Protein AF-A0A839WIY6-F1 (afdb_monomer)

Structure (mmCIF, N/CA/C/O backbone):
data_AF-A0A839WIY6-F1
#
_entry.id   AF-A0A839WIY6-F1
#
loop_
_atom_site.group_PDB
_atom_site.id
_atom_site.type_symbol
_atom_site.label_atom_id
_atom_site.label_alt_id
_atom_site.label_comp_id
_atom_site.label_asym_id
_atom_site.label_entity_id
_atom_site.label_seq_id
_atom_site.pdbx_PDB_ins_code
_atom_site.Cartn_x
_atom_site.Cartn_y
_atom_site.Cartn_z
_atom_site.occupancy
_atom_site.B_iso_or_equiv
_atom_site.auth_seq_id
_atom_site.auth_comp_id
_atom_site.auth_asym_id
_atom_site.auth_atom_id
_atom_site.pdbx_PDB_model_num
ATOM 1 N N . MET A 1 1 ? -3.394 -9.654 15.136 1.00 54.34 1 MET A N 1
ATOM 2 C CA . MET A 1 1 ? -2.126 -9.219 14.513 1.00 54.34 1 MET A CA 1
ATOM 3 C C . MET A 1 1 ? -2.174 -9.664 13.061 1.00 54.34 1 MET A C 1
ATOM 5 O O . MET A 1 1 ? -2.442 -10.845 12.861 1.00 54.34 1 MET A O 1
ATOM 9 N N . PRO A 1 2 ? -1.994 -8.779 12.071 1.00 59.66 2 PRO A N 1
ATOM 10 C CA . PRO A 1 2 ? -1.925 -9.173 10.675 1.00 59.66 2 PRO A CA 1
ATOM 11 C C . PRO A 1 2 ? -0.663 -9.984 10.523 1.00 59.66 2 PRO A C 1
ATOM 13 O O . PRO A 1 2 ? 0.377 -9.669 11.117 1.00 59.66 2 PRO A O 1
ATOM 16 N N . ARG A 1 3 ? -0.741 -11.031 9.722 1.00 77.81 3 ARG A N 1
ATOM 17 C CA . ARG A 1 3 ? 0.485 -11.677 9.297 1.00 77.81 3 ARG A CA 1
ATOM 18 C C . ARG A 1 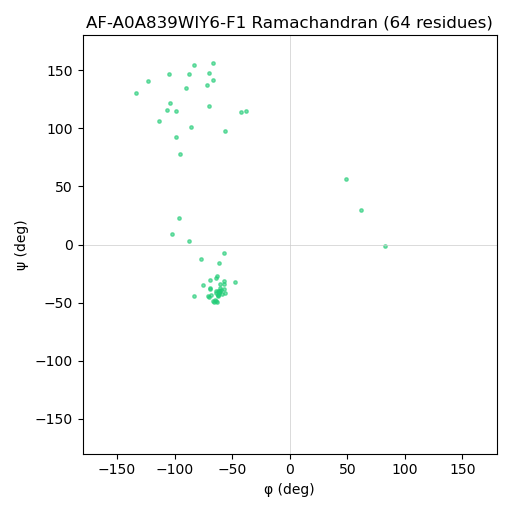3 ? 1.167 -10.710 8.342 1.00 77.81 3 ARG A C 1
ATOM 20 O O . ARG A 1 3 ? 0.513 -9.978 7.607 1.00 77.81 3 ARG A O 1
ATOM 27 N N . ARG A 1 4 ? 2.497 -10.712 8.338 1.00 78.38 4 ARG A N 1
ATOM 28 C CA . ARG A 1 4 ? 3.297 -9.934 7.381 1.00 78.38 4 ARG A CA 1
ATOM 29 C C . ARG A 1 4 ? 2.800 -10.119 5.933 1.00 78.38 4 ARG A C 1
ATOM 31 O O . ARG A 1 4 ? 2.774 -9.159 5.178 1.00 78.38 4 ARG A O 1
ATOM 38 N N . ILE A 1 5 ? 2.286 -11.313 5.632 1.00 80.81 5 ILE A N 1
ATOM 39 C CA . ILE A 1 5 ? 1.617 -11.698 4.381 1.00 80.81 5 ILE A CA 1
ATOM 40 C C . ILE A 1 5 ? 0.416 -10.798 4.034 1.00 80.81 5 ILE A C 1
ATOM 42 O O . ILE A 1 5 ? 0.262 -10.429 2.876 1.00 80.81 5 ILE A O 1
ATOM 46 N N . ASP A 1 6 ? -0.423 -10.421 5.003 1.00 85.38 6 ASP A N 1
ATOM 47 C CA . ASP A 1 6 ? -1.611 -9.589 4.756 1.00 85.38 6 ASP A CA 1
ATOM 48 C C . ASP A 1 6 ? -1.205 -8.157 4.366 1.00 85.38 6 ASP A C 1
ATOM 50 O O . ASP A 1 6 ? -1.793 -7.544 3.475 1.00 85.38 6 ASP A O 1
ATOM 54 N N . ILE A 1 7 ? -0.148 -7.646 5.004 1.00 86.56 7 ILE A N 1
ATOM 55 C CA . ILE A 1 7 ? 0.426 -6.322 4.732 1.00 86.56 7 ILE A CA 1
ATOM 56 C C . ILE A 1 7 ? 1.131 -6.321 3.366 1.00 86.56 7 ILE A C 1
ATOM 58 O O . ILE A 1 7 ? 0.928 -5.403 2.573 1.00 86.56 7 ILE A O 1
ATOM 62 N N . GLU A 1 8 ? 1.908 -7.364 3.059 1.00 87.25 8 GLU A N 1
ATOM 63 C CA . GLU A 1 8 ? 2.543 -7.554 1.746 1.00 87.25 8 GLU A CA 1
ATOM 64 C C . G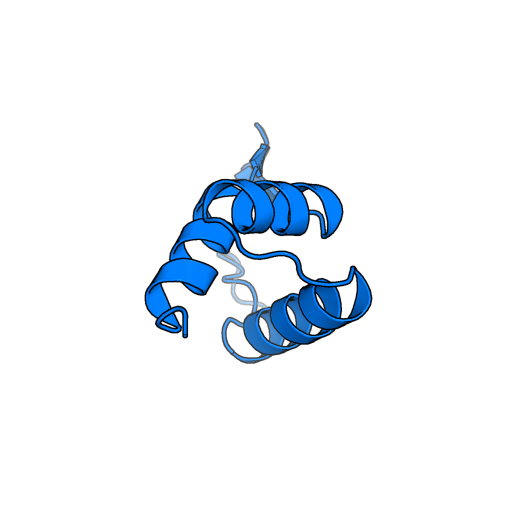LU A 1 8 ? 1.492 -7.678 0.629 1.00 87.25 8 GLU A C 1
ATOM 66 O O . GLU A 1 8 ? 1.626 -7.054 -0.424 1.00 87.25 8 GLU A O 1
ATOM 71 N N . GLY A 1 9 ? 0.395 -8.399 0.879 1.00 87.88 9 GLY A N 1
ATOM 72 C CA . GLY A 1 9 ? -0.736 -8.499 -0.043 1.00 87.88 9 GLY A CA 1
ATOM 73 C C . GLY A 1 9 ? -1.422 -7.153 -0.290 1.00 87.88 9 GLY A C 1
ATOM 74 O O . GLY A 1 9 ? -1.683 -6.789 -1.442 1.00 87.88 9 GLY A O 1
ATOM 75 N N . ALA A 1 10 ? -1.663 -6.374 0.768 1.00 89.06 10 ALA A N 1
ATOM 76 C CA . ALA A 1 10 ? -2.211 -5.022 0.657 1.00 89.06 10 ALA A CA 1
ATOM 77 C C . ALA A 1 10 ? -1.276 -4.091 -0.132 1.00 89.06 10 ALA A C 1
ATOM 79 O O . ALA A 1 10 ? -1.741 -3.326 -0.977 1.00 89.06 10 ALA A O 1
ATOM 80 N N . PHE A 1 11 ? 0.036 -4.197 0.085 1.00 87.44 11 PHE A N 1
ATOM 81 C CA . PHE A 1 11 ? 1.032 -3.432 -0.657 1.00 87.44 11 PHE A CA 1
ATOM 82 C C . PHE A 1 11 ? 1.053 -3.785 -2.142 1.00 87.44 11 PHE A C 1
ATOM 84 O O . PHE A 1 11 ? 0.976 -2.887 -2.973 1.00 87.44 11 PHE A O 1
ATOM 91 N N . HIS A 1 12 ? 1.091 -5.074 -2.492 1.00 86.31 12 HIS A N 1
ATOM 92 C CA . HIS A 1 12 ? 1.065 -5.511 -3.891 1.00 86.31 12 HIS A CA 1
ATOM 93 C C . HIS A 1 12 ? -0.207 -5.066 -4.612 1.00 86.31 12 HIS A C 1
ATOM 95 O O . HIS A 1 12 ? -0.148 -4.666 -5.770 1.00 86.31 12 HIS A O 1
ATOM 101 N N . THR A 1 13 ? -1.343 -5.079 -3.915 1.00 88.88 13 THR A N 1
ATOM 102 C CA . THR A 1 13 ? -2.617 -4.598 -4.466 1.00 88.88 13 THR A CA 1
ATOM 103 C C . THR A 1 13 ? -2.614 -3.078 -4.667 1.00 88.88 13 T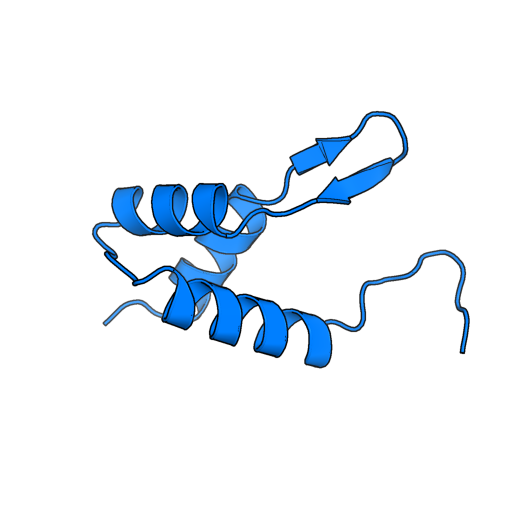HR A C 1
ATOM 105 O O . THR A 1 13 ? -3.246 -2.573 -5.592 1.00 88.88 13 THR A O 1
ATOM 108 N N . ALA A 1 14 ? -1.877 -2.338 -3.834 1.00 88.06 14 ALA A N 1
ATOM 109 C CA . ALA A 1 14 ? -1.720 -0.892 -3.954 1.00 88.06 14 ALA A CA 1
ATOM 110 C C . ALA A 1 14 ? -0.743 -0.465 -5.069 1.00 88.06 14 ALA A C 1
ATOM 112 O O . ALA A 1 14 ? -0.709 0.720 -5.414 1.00 88.06 14 ALA A O 1
ATOM 113 N N . ILE A 1 15 ? 0.040 -1.391 -5.640 1.00 87.38 15 ILE A N 1
ATOM 114 C CA . ILE A 1 15 ? 0.927 -1.102 -6.771 1.00 87.38 15 ILE A CA 1
ATOM 115 C C . ILE A 1 15 ? 0.084 -0.856 -8.024 1.00 87.38 15 ILE A C 1
ATOM 117 O O . ILE A 1 15 ? -0.623 -1.729 -8.525 1.00 87.38 15 ILE A O 1
ATOM 121 N N . LYS A 1 16 ? 0.214 0.346 -8.574 1.00 85.25 16 LYS A N 1
ATOM 122 C CA . LYS 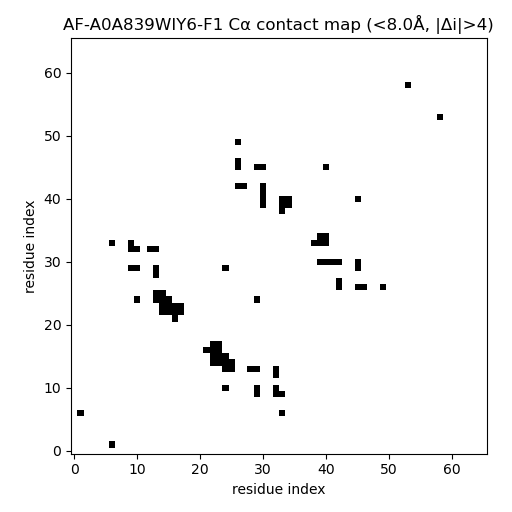A 1 16 ? -0.363 0.739 -9.853 1.00 85.25 16 LYS A CA 1
ATOM 123 C C . LYS A 1 16 ? 0.629 0.454 -10.969 1.00 85.25 16 LYS A C 1
ATOM 125 O O . LYS A 1 16 ? 1.816 0.764 -10.868 1.00 85.25 16 LYS A O 1
ATOM 130 N N . HIS A 1 17 ? 0.117 -0.135 -12.040 1.00 83.44 17 HIS A N 1
ATOM 131 C CA . HIS A 1 17 ? 0.858 -0.387 -13.266 1.00 83.44 17 HIS A CA 1
ATOM 132 C C . HIS A 1 17 ? 0.525 0.715 -14.268 1.00 83.44 17 HIS A C 1
ATOM 134 O O . HIS A 1 17 ? -0.620 0.844 -14.696 1.00 83.44 17 HIS A O 1
ATOM 140 N N . GLU A 1 18 ? 1.518 1.520 -14.625 1.00 80.12 18 GLU A N 1
ATOM 141 C CA . GLU A 1 18 ? 1.388 2.524 -15.674 1.00 80.12 18 GLU A CA 1
ATOM 142 C C . GLU A 1 18 ? 1.613 1.895 -17.056 1.00 80.12 18 GLU A C 1
ATOM 144 O O . GLU A 1 18 ? 2.316 0.893 -17.211 1.00 80.12 18 GLU A O 1
ATOM 149 N N . SER A 1 19 ? 1.039 2.510 -18.091 1.00 74.94 19 SER A N 1
ATOM 150 C CA . SER A 1 19 ? 1.136 2.068 -19.492 1.00 74.94 19 SER A CA 1
ATOM 151 C C . SER A 1 19 ? 2.568 2.059 -20.049 1.00 74.94 19 SER A C 1
ATOM 153 O O . SER A 1 19 ? 2.830 1.415 -21.058 1.00 74.94 19 SER A O 1
ATOM 155 N N . ASN A 1 20 ? 3.504 2.728 -19.374 1.00 78.94 20 ASN A N 1
ATOM 156 C CA . ASN A 1 20 ? 4.940 2.743 -19.672 1.00 78.94 20 ASN A CA 1
ATOM 157 C C . ASN A 1 20 ? 5.724 1.594 -18.987 1.00 78.94 20 ASN A C 1
ATOM 159 O O . ASN A 1 20 ? 6.949 1.561 -19.071 1.00 78.94 20 ASN A O 1
ATOM 163 N N . GLY A 1 21 ? 5.050 0.685 -18.271 1.00 76.56 21 GLY A N 1
ATOM 164 C CA . GLY A 1 21 ? 5.681 -0.406 -17.517 1.00 76.56 21 GLY A CA 1
ATOM 165 C C . GLY A 1 21 ? 6.206 -0.007 -16.132 1.00 76.56 21 GLY A C 1
ATOM 166 O O . GLY A 1 21 ? 6.700 -0.864 -15.393 1.00 76.56 21 GLY A O 1
ATOM 167 N N . ARG A 1 22 ? 6.075 1.266 -15.741 1.00 78.75 22 ARG A N 1
ATOM 168 C CA . ARG A 1 22 ? 6.428 1.748 -14.406 1.00 78.75 22 ARG A CA 1
ATOM 169 C C . ARG A 1 22 ? 5.416 1.236 -13.389 1.00 78.75 22 ARG A C 1
ATOM 171 O O . ARG A 1 22 ? 4.206 1.252 -13.607 1.00 78.75 22 ARG A O 1
ATOM 178 N N . ARG A 1 23 ? 5.936 0.791 -12.250 1.00 82.81 23 ARG A N 1
ATOM 179 C CA . ARG A 1 23 ? 5.145 0.423 -11.078 1.00 82.81 23 ARG A CA 1
ATOM 180 C C . ARG A 1 23 ? 5.266 1.538 -10.057 1.00 82.81 23 ARG A C 1
ATOM 182 O O . ARG A 1 23 ? 6.378 1.886 -9.662 1.00 82.81 23 ARG A O 1
ATOM 189 N N . THR A 1 24 ? 4.141 2.113 -9.661 1.00 80.56 24 THR A N 1
ATOM 190 C CA . THR A 1 24 ? 4.090 3.184 -8.665 1.00 80.56 24 THR A CA 1
ATOM 191 C C . THR A 1 24 ? 3.184 2.765 -7.521 1.00 80.56 24 THR A C 1
ATOM 193 O O . THR A 1 24 ? 2.155 2.129 -7.715 1.00 80.56 24 THR A O 1
ATOM 196 N N . VAL A 1 25 ? 3.580 3.092 -6.298 1.00 83.94 25 VAL A N 1
ATOM 197 C CA . VAL A 1 25 ? 2.771 2.870 -5.102 1.00 83.94 25 VAL A CA 1
ATOM 198 C C . VAL A 1 25 ? 2.814 4.146 -4.289 1.00 83.94 25 VAL A C 1
ATOM 200 O O . VAL A 1 25 ? 3.883 4.723 -4.088 1.00 83.94 25 VAL A O 1
ATOM 203 N N . THR A 1 26 ? 1.645 4.623 -3.875 1.00 86.31 26 THR A N 1
ATOM 204 C CA . THR A 1 26 ? 1.552 5.795 -3.007 1.00 86.31 26 THR A CA 1
ATOM 205 C C . THR A 1 26 ? 1.218 5.348 -1.595 1.00 86.31 26 THR A C 1
ATOM 207 O O . THR A 1 26 ? 0.467 4.393 -1.386 1.00 86.31 26 THR A O 1
ATOM 210 N N . THR A 1 27 ? 1.741 6.069 -0.610 1.00 88.69 27 THR A N 1
ATOM 211 C CA . THR A 1 27 ? 1.446 5.834 0.808 1.00 88.69 27 THR A CA 1
ATOM 212 C C . THR A 1 27 ? -0.055 5.922 1.086 1.00 88.69 27 THR A C 1
ATOM 214 O O . THR A 1 27 ? -0.579 5.172 1.901 1.00 88.69 27 THR A O 1
ATOM 217 N N . VAL A 1 28 ? -0.767 6.794 0.366 1.00 88.75 28 VAL A N 1
ATOM 218 C CA . VAL A 1 28 ? -2.223 6.954 0.474 1.00 88.75 28 VAL A CA 1
ATOM 219 C C . VAL A 1 28 ? -2.959 5.712 -0.021 1.00 88.75 28 VAL A C 1
ATOM 221 O O . VAL A 1 28 ? -3.828 5.197 0.681 1.00 88.75 28 VAL A O 1
ATOM 224 N N . ASP A 1 29 ? -2.605 5.200 -1.203 1.00 89.06 29 ASP A N 1
ATOM 225 C CA . ASP A 1 29 ? -3.195 3.963 -1.721 1.00 89.06 29 ASP A CA 1
ATOM 226 C C . ASP A 1 29 ? -2.911 2.789 -0.781 1.00 89.06 29 ASP A C 1
ATOM 228 O O . ASP A 1 29 ? -3.804 1.982 -0.523 1.00 89.06 29 ASP A O 1
ATOM 232 N N . PHE A 1 30 ? -1.701 2.716 -0.228 1.00 89.94 30 PHE A N 1
ATOM 233 C CA . PHE A 1 30 ? -1.326 1.651 0.693 1.00 89.94 30 PHE A CA 1
ATOM 234 C C . PHE A 1 30 ? -2.133 1.699 1.999 1.00 89.94 30 PHE A C 1
ATOM 236 O O . PHE A 1 30 ? -2.732 0.693 2.376 1.00 89.94 30 PHE A O 1
ATOM 243 N N . VAL A 1 31 ? -2.254 2.870 2.637 1.00 92.06 31 VAL A N 1
ATOM 244 C CA . VAL A 1 31 ? -3.087 3.052 3.843 1.00 92.06 31 VAL A CA 1
ATOM 245 C C . VAL A 1 31 ? -4.556 2.723 3.563 1.00 92.06 31 VAL A C 1
ATOM 247 O O . VAL A 1 31 ? -5.201 2.070 4.380 1.00 92.06 31 VAL A O 1
ATOM 250 N N . ASN A 1 32 ? -5.084 3.084 2.390 1.00 91.62 32 ASN A N 1
ATOM 251 C CA . ASN A 1 32 ? -6.450 2.723 2.003 1.00 91.62 32 ASN A CA 1
ATOM 252 C C . ASN A 1 32 ? -6.644 1.204 1.866 1.00 91.62 32 ASN A C 1
ATOM 254 O O . ASN A 1 32 ? -7.683 0.680 2.266 1.00 91.62 32 ASN A O 1
ATOM 258 N N . HIS A 1 33 ? -5.665 0.480 1.313 1.00 90.25 33 HIS A N 1
ATOM 259 C CA . HIS A 1 33 ? -5.728 -0.983 1.220 1.00 90.25 33 HIS A CA 1
ATOM 260 C C . HIS A 1 33 ? -5.614 -1.650 2.590 1.00 90.25 33 HIS A C 1
ATOM 262 O O . HIS A 1 33 ? -6.335 -2.610 2.857 1.00 90.25 33 HIS A O 1
ATOM 268 N N . LEU A 1 34 ? -4.779 -1.109 3.476 1.00 90.88 34 LEU A N 1
ATOM 269 C CA . LEU A 1 34 ? -4.690 -1.556 4.863 1.00 90.88 34 LEU A CA 1
ATOM 270 C C . LEU A 1 34 ? -6.016 -1.335 5.608 1.00 90.88 34 LEU A C 1
ATOM 272 O O . LEU A 1 34 ? -6.517 -2.254 6.255 1.00 90.88 34 LEU A O 1
ATOM 276 N N . ALA A 1 35 ? -6.661 -0.180 5.433 1.00 91.06 35 ALA A N 1
ATOM 277 C CA . ALA A 1 35 ? -7.944 0.111 6.071 1.00 91.06 35 ALA A CA 1
ATOM 278 C C . ALA A 1 35 ? -9.044 -0.890 5.659 1.00 91.06 35 ALA A C 1
ATOM 280 O O . ALA A 1 35 ? -9.870 -1.277 6.485 1.00 91.06 35 ALA A O 1
ATOM 281 N N . ARG A 1 36 ? -9.022 -1.387 4.411 1.00 89.56 36 ARG A N 1
ATOM 282 C CA . ARG A 1 36 ? -9.967 -2.417 3.921 1.00 89.56 36 ARG A CA 1
ATOM 283 C C . ARG A 1 36 ? -9.839 -3.754 4.644 1.00 89.56 36 ARG A C 1
ATOM 285 O O . ARG A 1 36 ? -10.826 -4.475 4.754 1.00 89.56 36 ARG A O 1
ATOM 292 N N . ILE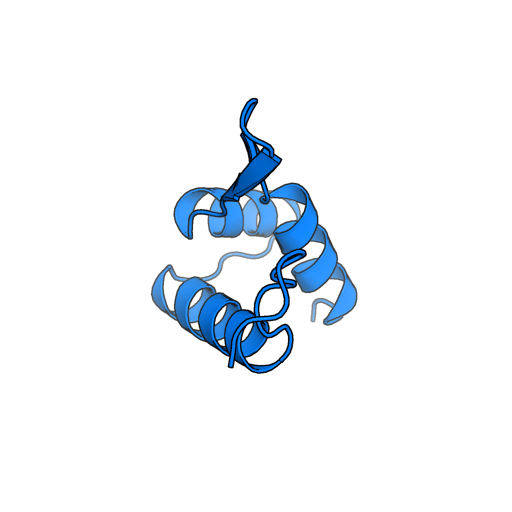 A 1 37 ? -8.649 -4.081 5.143 1.00 87.56 37 ILE A N 1
ATO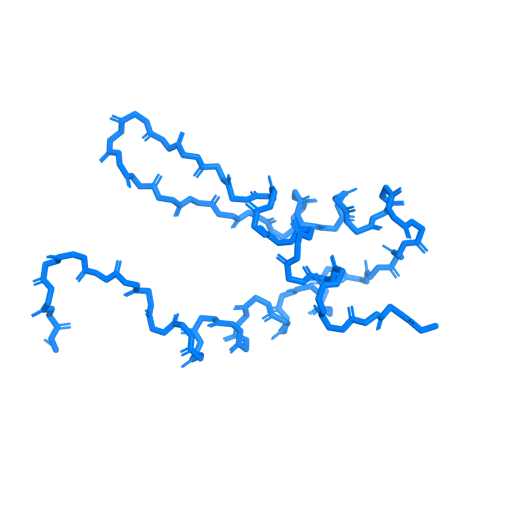M 293 C CA . ILE A 1 37 ? -8.400 -5.286 5.944 1.00 87.56 37 ILE A CA 1
ATOM 294 C C . ILE A 1 37 ? -8.458 -4.995 7.454 1.00 87.56 37 ILE A C 1
ATOM 296 O O . ILE A 1 37 ? -7.917 -5.753 8.255 1.00 87.56 37 ILE A O 1
ATOM 300 N N . ASN A 1 38 ? -9.151 -3.916 7.850 1.00 87.81 38 ASN A N 1
ATOM 301 C CA . ASN A 1 38 ? -9.279 -3.419 9.226 1.00 87.81 38 ASN A CA 1
ATOM 302 C C . ASN A 1 38 ? -7.944 -3.005 9.864 1.00 87.81 38 ASN A C 1
ATOM 304 O O . ASN A 1 38 ? -7.780 -3.091 11.082 1.00 87.81 38 ASN A O 1
ATOM 308 N N . TRP A 1 39 ? -6.988 -2.553 9.049 1.00 87.00 39 TRP A N 1
ATOM 309 C CA . TRP A 1 39 ? -5.679 -2.113 9.508 1.00 87.00 39 TRP A CA 1
ATOM 310 C C . TRP A 1 39 ? -5.468 -0.618 9.286 1.00 87.00 39 TRP A C 1
ATOM 312 O O . TRP A 1 39 ? -5.241 -0.151 8.175 1.00 87.00 39 TRP A O 1
ATOM 322 N N . ASN A 1 40 ? -5.523 0.150 10.369 1.00 88.12 40 ASN A N 1
ATOM 323 C CA . ASN A 1 40 ? -5.322 1.593 10.321 1.00 88.12 40 ASN A CA 1
ATOM 324 C C . ASN A 1 40 ? -3.890 1.943 10.716 1.00 88.12 40 ASN A C 1
ATOM 326 O O . ASN A 1 40 ? -3.588 2.135 11.891 1.00 88.12 40 ASN A O 1
ATOM 330 N N . TRP A 1 41 ? -3.016 2.036 9.719 1.00 90.06 41 TRP A N 1
ATOM 331 C CA . TRP A 1 41 ? -1.686 2.608 9.893 1.00 90.06 41 TRP A CA 1
ATOM 332 C C . TRP A 1 41 ? -1.691 4.112 9.686 1.00 90.06 41 TRP A C 1
ATOM 334 O O . TRP A 1 41 ? -2.414 4.646 8.841 1.00 90.06 41 TRP A O 1
ATOM 344 N N . SER A 1 42 ? -0.829 4.793 10.434 1.00 91.25 42 SER A N 1
ATOM 345 C CA . SER A 1 42 ? -0.461 6.161 10.109 1.00 91.25 42 SER A CA 1
ATOM 346 C C . SER A 1 42 ? 0.325 6.206 8.795 1.00 91.25 42 SER A C 1
ATOM 348 O O . SER A 1 42 ? 0.999 5.250 8.402 1.00 91.25 42 SER A O 1
ATOM 350 N N . PHE A 1 43 ? 0.304 7.362 8.130 1.00 88.88 43 PHE A N 1
ATOM 351 C CA . PHE A 1 43 ? 1.135 7.585 6.944 1.00 88.88 43 PHE A CA 1
ATOM 352 C C . PHE A 1 43 ? 2.626 7.373 7.225 1.00 88.88 43 PHE A C 1
ATOM 354 O O . PHE A 1 43 ? 3.351 6.931 6.339 1.00 88.88 43 PHE A O 1
ATOM 361 N N . LYS A 1 44 ? 3.081 7.648 8.455 1.00 90.12 44 LYS A N 1
ATOM 362 C CA . LYS A 1 44 ? 4.466 7.409 8.858 1.00 90.12 44 LYS A CA 1
ATOM 363 C C . LYS A 1 44 ? 4.793 5.915 8.874 1.00 90.12 44 LYS A C 1
ATOM 365 O O . LYS A 1 44 ? 5.780 5.522 8.271 1.00 90.12 44 LYS A O 1
ATOM 370 N N . GLU A 1 45 ? 3.959 5.093 9.509 1.00 89.56 45 GLU A N 1
ATOM 371 C CA . GLU A 1 45 ? 4.159 3.635 9.556 1.00 89.56 45 GLU A CA 1
ATOM 372 C C . GLU A 1 45 ? 4.129 3.014 8.158 1.00 89.56 45 GLU A C 1
ATOM 374 O O . GLU A 1 45 ? 4.964 2.176 7.823 1.00 89.56 45 GLU A O 1
ATOM 379 N N . ALA A 1 46 ? 3.201 3.472 7.317 1.00 89.44 46 ALA A N 1
ATOM 380 C CA . ALA A 1 46 ? 3.126 3.054 5.927 1.00 89.44 46 ALA A CA 1
ATOM 381 C C . ALA A 1 46 ? 4.389 3.446 5.140 1.00 89.44 46 ALA A C 1
ATOM 383 O O . ALA A 1 46 ? 4.912 2.617 4.399 1.00 89.44 46 ALA A O 1
ATOM 384 N N . ASN A 1 47 ? 4.913 4.664 5.323 1.00 88.25 47 ASN A N 1
ATOM 385 C CA . ASN A 1 47 ? 6.171 5.092 4.702 1.00 88.25 47 ASN A CA 1
ATOM 386 C C . ASN A 1 47 ? 7.369 4.274 5.185 1.00 88.25 47 ASN A C 1
ATOM 388 O O . ASN A 1 47 ? 8.105 3.755 4.352 1.00 88.25 47 ASN A O 1
ATOM 392 N N . ASP A 1 48 ? 7.535 4.111 6.500 1.00 88.75 48 ASP A N 1
ATOM 393 C CA . ASP A 1 48 ? 8.632 3.328 7.082 1.00 88.75 48 ASP A CA 1
ATOM 394 C C . ASP A 1 48 ? 8.616 1.888 6.531 1.00 88.75 48 ASP A C 1
ATOM 396 O O . ASP A 1 48 ? 9.656 1.300 6.217 1.00 88.75 48 ASP A O 1
ATOM 400 N N . TRP A 1 49 ? 7.419 1.321 6.350 1.00 87.56 49 TRP A N 1
ATOM 401 C CA . TRP A 1 49 ? 7.256 -0.000 5.760 1.00 87.56 49 TRP A CA 1
ATOM 402 C C . TRP A 1 49 ? 7.596 -0.025 4.262 1.00 87.56 49 TRP A C 1
ATOM 404 O O . TRP A 1 49 ? 8.327 -0.918 3.834 1.00 87.56 49 TRP A O 1
ATOM 414 N N . ILE A 1 50 ? 7.134 0.953 3.471 1.00 84.06 50 ILE A N 1
ATOM 415 C CA . ILE A 1 50 ? 7.480 1.079 2.042 1.00 84.06 50 ILE A CA 1
ATOM 416 C C . ILE A 1 50 ? 8.996 1.220 1.868 1.00 84.06 50 ILE A C 1
ATOM 418 O O . ILE A 1 50 ? 9.571 0.560 1.007 1.00 84.06 50 ILE A O 1
ATOM 422 N N . GLU A 1 51 ? 9.665 2.020 2.700 1.00 84.38 51 GLU A N 1
ATOM 423 C CA . GLU A 1 51 ? 11.123 2.166 2.684 1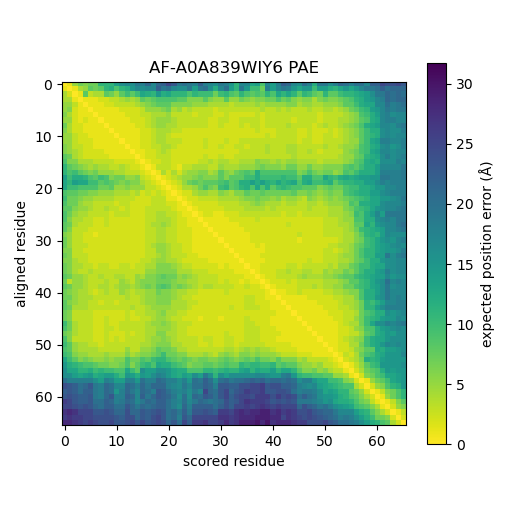.00 84.38 51 GLU A CA 1
ATOM 424 C C . GLU A 1 51 ? 11.835 0.857 3.049 1.00 84.38 51 GLU A C 1
ATOM 426 O O . GLU A 1 51 ? 12.812 0.472 2.403 1.00 84.38 51 GLU A O 1
ATOM 431 N N . SER A 1 52 ? 11.330 0.131 4.052 1.00 82.94 52 SER A N 1
ATOM 432 C CA . SER A 1 52 ? 11.840 -1.195 4.419 1.00 82.94 52 SER A CA 1
ATOM 433 C C . SER A 1 52 ? 11.685 -2.202 3.277 1.00 82.94 52 SER A C 1
ATOM 435 O O . SER A 1 52 ? 12.610 -2.979 3.013 1.00 82.94 52 SER A O 1
ATOM 437 N N . GLN A 1 53 ? 10.563 -2.158 2.552 1.00 76.94 53 GLN A N 1
ATOM 438 C CA . GLN A 1 53 ? 10.390 -2.965 1.352 1.00 76.94 53 GLN A CA 1
ATOM 439 C C . GLN A 1 53 ? 11.310 -2.502 0.232 1.00 76.94 53 GLN A C 1
ATOM 441 O O . GLN A 1 53 ? 11.946 -3.352 -0.352 1.00 76.94 53 GLN A O 1
ATOM 446 N N . ALA A 1 54 ? 11.475 -1.209 -0.043 1.00 67.94 54 ALA A N 1
ATOM 447 C CA . ALA A 1 54 ? 12.372 -0.724 -1.098 1.00 67.94 54 ALA A CA 1
ATOM 448 C C . ALA A 1 54 ? 13.856 -1.069 -0.849 1.00 67.94 54 ALA A C 1
ATOM 450 O O . ALA A 1 54 ? 14.634 -1.211 -1.789 1.00 67.94 54 ALA A O 1
ATOM 451 N N . ARG A 1 55 ? 14.265 -1.222 0.418 1.00 63.47 55 ARG A N 1
ATOM 452 C CA . ARG A 1 55 ? 15.603 -1.726 0.783 1.00 63.47 55 ARG A CA 1
ATOM 453 C C . ARG A 1 55 ? 15.741 -3.236 0.593 1.00 63.47 55 ARG A C 1
ATOM 455 O O . ARG A 1 55 ? 16.820 -3.710 0.258 1.00 63.47 55 ARG A O 1
ATOM 462 N N . THR A 1 56 ? 14.668 -3.982 0.845 1.00 58.09 56 THR A N 1
ATOM 463 C CA . THR A 1 56 ? 14.643 -5.455 0.766 1.00 58.09 56 THR A CA 1
ATOM 464 C C . THR A 1 56 ? 14.430 -5.931 -0.673 1.00 58.09 56 THR A C 1
ATOM 466 O O . THR A 1 56 ? 15.122 -6.806 -1.180 1.00 58.09 56 THR A O 1
ATOM 469 N N . PHE A 1 57 ? 13.489 -5.288 -1.342 1.00 53.31 57 PHE A N 1
ATOM 470 C CA . PHE A 1 57 ? 13.235 -5.271 -2.764 1.00 53.31 57 PHE A CA 1
ATOM 471 C C . PHE A 1 57 ? 13.941 -4.035 -3.307 1.00 53.31 57 PHE A C 1
ATOM 473 O O . PHE A 1 57 ? 13.286 -3.026 -3.570 1.00 53.31 57 PHE A O 1
ATOM 480 N N . MET A 1 58 ? 15.269 -4.099 -3.482 1.00 47.12 58 MET A N 1
ATOM 481 C CA . MET A 1 58 ? 15.907 -3.251 -4.494 1.00 47.12 58 MET A CA 1
ATOM 482 C C . MET A 1 58 ? 14.984 -3.315 -5.701 1.00 47.12 58 MET A C 1
ATOM 484 O O . MET A 1 58 ? 14.754 -4.422 -6.197 1.00 47.12 58 MET A O 1
ATOM 488 N N . LEU A 1 59 ? 14.355 -2.181 -6.049 1.00 46.94 59 LEU A N 1
ATOM 489 C CA . LEU A 1 59 ? 13.424 -2.081 -7.166 1.00 46.94 59 LEU A CA 1
ATOM 490 C C . LEU A 1 59 ? 13.998 -2.959 -8.262 1.00 46.94 59 LEU A C 1
ATOM 492 O O . LEU A 1 59 ? 15.120 -2.697 -8.693 1.00 46.94 59 LEU A O 1
ATOM 496 N N . TYR A 1 60 ? 13.295 -4.035 -8.624 1.00 43.50 60 TYR A N 1
ATOM 497 C CA . TYR A 1 60 ? 13.695 -4.847 -9.755 1.00 43.50 60 TYR A CA 1
ATOM 498 C C . TYR A 1 60 ? 13.756 -3.879 -10.929 1.00 43.50 60 TYR A C 1
ATOM 500 O O . TYR A 1 60 ? 12.729 -3.461 -11.463 1.00 43.50 60 TYR A O 1
ATOM 508 N N . ASN A 1 61 ? 14.967 -3.421 -11.219 1.00 48.16 61 ASN A N 1
ATOM 509 C CA . ASN A 1 61 ? 15.292 -2.616 -12.359 1.00 48.16 61 ASN A CA 1
ATOM 510 C C . ASN A 1 61 ? 15.531 -3.668 -13.434 1.00 48.16 61 ASN A C 1
ATOM 512 O O . ASN A 1 61 ? 16.599 -4.287 -13.420 1.00 48.16 61 ASN A O 1
ATOM 516 N N . PRO A 1 62 ? 14.578 -3.926 -14.346 1.00 50.91 62 PRO A N 1
ATOM 517 C CA . PRO A 1 62 ? 14.807 -4.868 -15.439 1.00 50.91 62 PRO A CA 1
ATOM 518 C C . PRO A 1 62 ? 16.025 -4.490 -16.304 1.00 50.91 62 PRO A C 1
ATOM 520 O O . PRO A 1 62 ? 16.433 -5.285 -17.139 1.00 50.91 62 PRO A O 1
ATOM 523 N N . ASN A 1 63 ? 16.626 -3.312 -16.085 1.00 51.62 63 ASN A N 1
ATOM 524 C CA . ASN A 1 63 ? 17.820 -2.825 -16.767 1.00 51.62 63 ASN A CA 1
ATOM 525 C C . ASN A 1 63 ? 19.134 -2.939 -15.961 1.00 51.62 63 ASN A C 1
ATOM 527 O O . ASN A 1 63 ? 20.130 -2.380 -16.402 1.00 51.62 63 ASN A O 1
ATOM 531 N N . GLY A 1 64 ? 19.168 -3.623 -14.807 1.00 49.50 64 GLY A N 1
ATOM 532 C CA . GLY A 1 64 ? 20.418 -4.048 -14.147 1.00 49.50 64 GLY A CA 1
ATOM 533 C C . GLY A 1 64 ? 21.507 -2.973 -13.983 1.00 49.50 64 GLY A C 1
ATOM 534 O O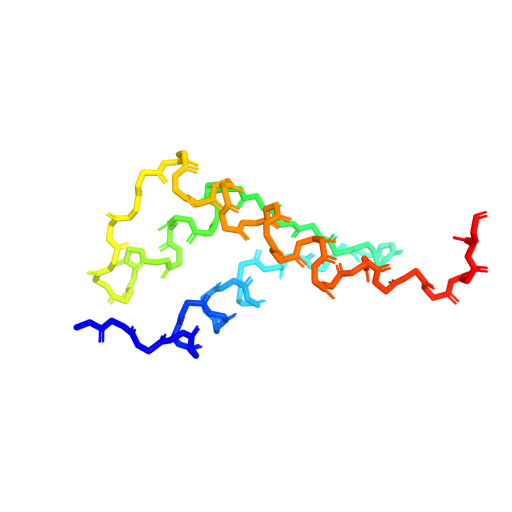 . GLY A 1 64 ? 22.625 -3.166 -14.446 1.00 49.50 64 GLY A O 1
ATOM 535 N N . GLY A 1 65 ? 21.198 -1.845 -13.343 1.00 43.78 65 GLY A N 1
ATOM 536 C CA . GLY A 1 65 ? 22.178 -0.783 -13.085 1.00 43.78 65 GLY A CA 1
ATOM 537 C C . GLY A 1 65 ? 22.606 -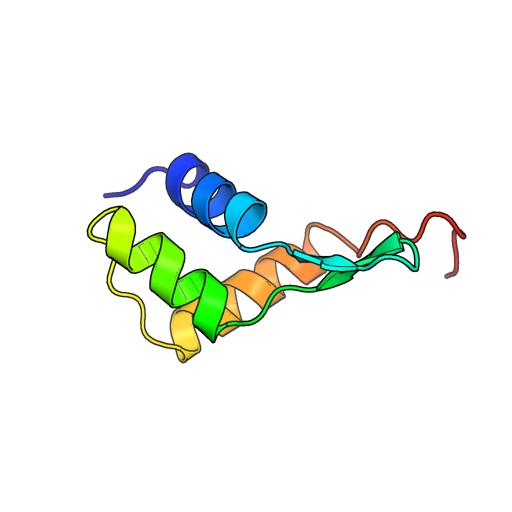0.735 -11.621 1.00 43.78 65 GLY A C 1
ATOM 538 O O . GLY A 1 65 ? 21.756 -0.466 -10.771 1.00 43.78 65 GLY A O 1
ATOM 539 N N . LEU A 1 66 ? 23.893 -1.006 -11.371 1.00 41.09 66 LEU A N 1
ATOM 540 C CA . LEU A 1 66 ? 24.649 -0.518 -10.208 1.00 41.09 66 LEU A CA 1
ATOM 541 C C . LEU A 1 66 ? 24.914 0.986 -10.350 1.00 41.09 66 LEU A C 1
ATOM 543 O O . LEU A 1 66 ? 25.089 1.431 -11.508 1.00 41.09 66 LEU A O 1
#

Sequence (66 aa):
MPRRIDIEGAFHTAIKHESNGRRTVTTVDFVNHLARINWNWSFKEANDWIESQARTFMLYNPNGGL

Solvent-accessible surface area (backbone atoms only — not comparable to full-atom values): 4013 Å² total; per-residue (Å²): 131,81,53,72,65,57,56,51,51,26,44,60,69,31,46,41,78,45,98,85,74,50,74,47,69,49,55,66,48,31,39,54,40,30,42,76,74,77,34,87,60,54,68,64,58,45,43,57,49,52,52,54,45,47,68,74,45,58,72,86,54,96,76,74,77,131

Mean predicted aligned error: 7.62 Å

pLDDT: mean 78.28, std 15.21, range [41.09, 92.06]

Nearest PDB structures (foldseek):
  1tnx-assembly1_A  TM=6.261E-01  e=5.418E-01  Gallus gallus
  2doq-assembly1_C  TM=6.225E-01  e=1.063E+00  Saccharomyces cerevisiae
  3g43-assembly1_A  TM=5.437E-01  e=9.934E-01  Homo sapiens
  7tdz-assembly1_l  TM=4.725E-01  e=8.682E-01  Xenopus laevis
  1ggz-assembly1_A  TM=6.436E-01  e=2.729E+00  Homo sapiens

Foldseek 3Di:
DDDVVQLVVLQVVQWDQDPVRDTDHDLVSSQVSCVVVVHHDDSVVSVVVVVVCCVVCVPPPVVDDD

Secondary structure (DSSP, 8-state):
---HHHHHHHHHHH-EE-TTS-EE--HHHHHHHHHHTT----HHHHHHHHHHHHHHS----TT---

Radius of gyration: 12.61 Å; Cα contacts (8 Å, |Δi|>4): 45; chains: 1; bounding box: 35×19×34 Å